Protein AF-A0A1F6FM98-F1 (afdb_monomer)

pLDDT: mean 79.59, std 17.96, range [38.25, 98.31]

Organism: NCBI:txid1798561

Nearest PDB structures (foldseek):
  7wbj-assembly1_R  TM=2.417E-01  e=4.996E+00  Homo sapiens

Radius of gyration: 17.77 Å; Cα contacts (8 Å, |Δi|>4): 158; chains: 1; bounding box: 49×42×42 Å

Structure (mmCIF, N/CA/C/O backbone):
data_AF-A0A1F6FM98-F1
#
_entry.id   AF-A0A1F6FM98-F1
#
loop_
_atom_site.group_PDB
_atom_site.id
_atom_site.type_symbol
_atom_site.label_atom_id
_atom_site.label_alt_id
_atom_site.label_comp_id
_atom_site.label_asym_id
_at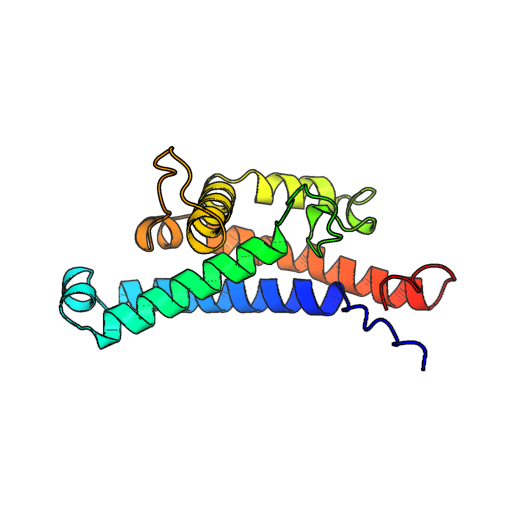om_site.label_entity_id
_atom_site.label_seq_id
_atom_site.pdbx_PDB_ins_code
_atom_site.Cartn_x
_atom_site.Cartn_y
_atom_site.Cartn_z
_atom_site.occupancy
_atom_site.B_iso_or_equiv
_atom_site.auth_seq_id
_atom_site.auth_comp_id
_atom_site.auth_asym_id
_atom_site.auth_atom_id
_atom_site.pdbx_PDB_model_num
ATOM 1 N N . MET A 1 1 ? 20.996 33.188 -14.504 1.00 40.09 1 MET A N 1
ATOM 2 C CA . MET A 1 1 ? 21.268 31.908 -13.812 1.00 40.09 1 MET A CA 1
ATOM 3 C C . MET A 1 1 ? 20.404 30.823 -14.434 1.00 40.09 1 MET A C 1
ATOM 5 O O . MET A 1 1 ? 19.185 30.932 -14.360 1.00 40.09 1 MET A O 1
ATOM 9 N N . LYS A 1 2 ? 20.998 29.815 -15.086 1.00 38.25 2 LYS A N 1
ATOM 10 C CA . LYS A 1 2 ? 20.257 28.600 -15.455 1.00 38.25 2 LYS A CA 1
ATOM 11 C C . LYS A 1 2 ? 19.867 27.908 -14.146 1.00 38.25 2 LYS A C 1
ATOM 13 O O . LYS A 1 2 ? 20.747 27.627 -13.341 1.00 38.25 2 LYS A O 1
ATOM 18 N N . LYS A 1 3 ? 18.570 27.698 -13.900 1.00 42.44 3 LYS A N 1
ATOM 19 C CA . LYS A 1 3 ? 18.129 26.786 -12.836 1.00 42.44 3 LYS A CA 1
ATOM 20 C C . LYS A 1 3 ? 18.681 25.415 -13.206 1.00 42.44 3 LYS A C 1
ATOM 22 O O . LYS A 1 3 ? 18.273 24.859 -14.221 1.00 42.44 3 LYS A O 1
ATOM 27 N N . GLU A 1 4 ? 19.627 24.903 -12.429 1.00 44.84 4 GLU A N 1
ATOM 28 C CA . GLU A 1 4 ? 19.941 23.480 -12.467 1.00 44.84 4 GLU A CA 1
ATOM 29 C C . GLU A 1 4 ? 18.638 22.743 -12.160 1.00 44.84 4 GLU A C 1
ATOM 31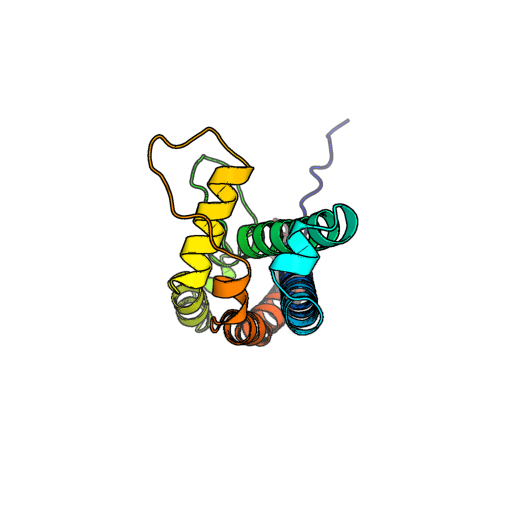 O O . GLU A 1 4 ? 18.061 22.886 -11.077 1.00 44.84 4 GLU A O 1
ATOM 36 N N . ASN A 1 5 ? 18.109 22.032 -13.154 1.00 49.03 5 ASN A N 1
ATOM 37 C CA . ASN A 1 5 ? 16.979 21.150 -12.930 1.00 49.03 5 ASN A CA 1
ATOM 38 C C . ASN A 1 5 ? 17.467 20.060 -11.976 1.00 49.03 5 ASN A C 1
ATOM 40 O O . ASN A 1 5 ? 18.204 19.169 -12.385 1.00 49.03 5 ASN A O 1
ATOM 44 N N . LYS A 1 6 ? 17.083 20.149 -10.697 1.00 57.06 6 LYS A N 1
ATOM 45 C CA . LYS A 1 6 ? 17.280 19.068 -9.728 1.00 57.06 6 LYS A CA 1
ATOM 46 C C . LYS A 1 6 ? 16.433 17.879 -10.169 1.00 57.06 6 LYS A C 1
ATOM 48 O O . LYS A 1 6 ? 15.256 17.785 -9.818 1.00 57.06 6 LYS A O 1
ATOM 53 N N . VAL A 1 7 ? 17.024 17.000 -10.969 1.00 64.56 7 VAL A N 1
ATOM 54 C CA . VAL A 1 7 ? 16.438 15.706 -11.297 1.00 64.56 7 VAL A CA 1
ATOM 55 C C . VAL A 1 7 ? 16.493 14.858 -10.034 1.00 64.56 7 VAL A C 1
ATOM 57 O O . VAL A 1 7 ? 17.503 14.809 -9.336 1.00 64.56 7 VAL A O 1
ATOM 60 N N . ARG A 1 8 ? 15.365 14.251 -9.668 1.00 69.44 8 ARG A N 1
ATOM 61 C CA . ARG A 1 8 ? 15.326 13.372 -8.503 1.00 69.44 8 ARG A CA 1
ATOM 62 C C . ARG A 1 8 ? 15.746 11.971 -8.928 1.00 69.44 8 ARG A C 1
ATOM 64 O O . ARG A 1 8 ? 15.189 11.450 -9.887 1.00 69.44 8 ARG A O 1
ATOM 71 N N . ASN A 1 9 ? 16.654 11.352 -8.178 1.00 77.94 9 ASN A N 1
ATOM 72 C CA . ASN A 1 9 ? 17.142 10.008 -8.469 1.00 77.94 9 ASN A CA 1
ATOM 73 C C . ASN A 1 9 ? 16.026 8.946 -8.272 1.00 77.94 9 ASN A C 1
ATOM 75 O O . ASN A 1 9 ? 15.562 8.752 -7.138 1.00 77.94 9 ASN A O 1
ATOM 79 N N . PRO A 1 10 ? 15.607 8.231 -9.336 1.00 78.19 10 PRO A N 1
ATOM 80 C CA . PRO A 1 10 ? 14.561 7.213 -9.260 1.00 78.19 10 PRO A CA 1
ATOM 81 C C . PRO A 1 10 ? 14.883 6.036 -8.336 1.00 78.19 10 PRO A C 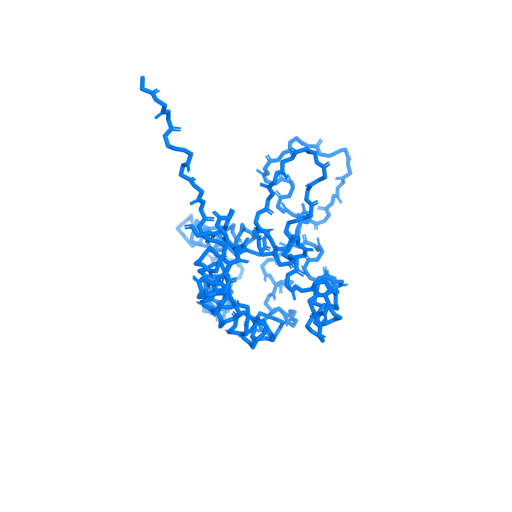1
ATOM 83 O O . PRO A 1 10 ? 13.987 5.571 -7.633 1.00 78.19 10 PRO A O 1
ATOM 86 N N . ALA A 1 11 ? 16.142 5.576 -8.295 1.00 79.56 11 ALA A N 1
ATOM 87 C CA . ALA A 1 11 ? 16.578 4.485 -7.414 1.00 79.56 11 ALA A CA 1
ATOM 88 C C . ALA A 1 11 ? 16.279 4.818 -5.955 1.00 79.56 11 ALA A C 1
ATOM 90 O O . ALA A 1 11 ? 15.689 4.020 -5.225 1.00 79.56 11 ALA A O 1
ATOM 91 N N . ILE A 1 12 ? 16.661 6.029 -5.543 1.00 82.56 12 ILE A N 1
ATOM 92 C CA . ILE A 1 12 ? 16.491 6.495 -4.168 1.00 82.56 12 ILE A CA 1
ATOM 93 C C . ILE A 1 12 ? 15.004 6.611 -3.840 1.00 82.56 12 ILE A C 1
ATOM 95 O O . ILE A 1 12 ? 14.563 6.087 -2.820 1.00 82.56 12 ILE A O 1
ATOM 99 N N . ILE A 1 13 ? 14.218 7.252 -4.708 1.00 85.88 13 ILE A N 1
ATOM 100 C CA . ILE A 1 13 ? 12.790 7.477 -4.452 1.00 85.88 13 ILE A CA 1
ATOM 101 C C . ILE A 1 13 ? 12.024 6.164 -4.363 1.00 85.88 13 ILE A C 1
ATOM 103 O O . ILE A 1 13 ? 11.320 5.948 -3.381 1.00 85.88 13 ILE A O 1
ATOM 107 N N . LEU A 1 14 ? 12.168 5.281 -5.352 1.00 89.00 14 LEU A N 1
ATOM 108 C CA . LEU A 1 14 ? 11.408 4.032 -5.390 1.00 89.00 14 LEU A CA 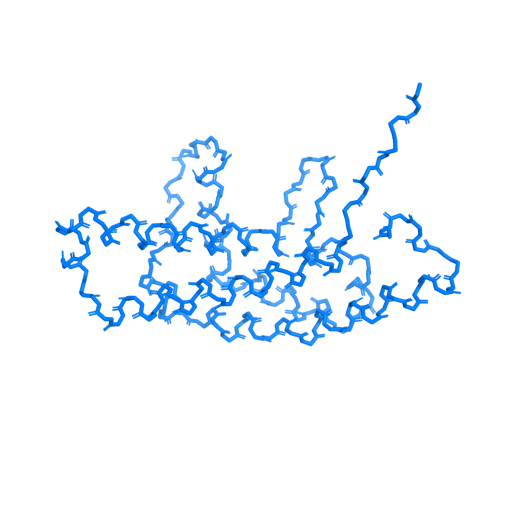1
ATOM 109 C C . LEU A 1 14 ? 11.810 3.098 -4.244 1.00 89.00 14 LEU A C 1
ATOM 111 O O . LEU A 1 14 ? 10.949 2.465 -3.633 1.00 89.00 14 LEU A O 1
ATOM 115 N N . SER A 1 15 ? 13.097 3.070 -3.885 1.00 90.31 15 SER A N 1
ATOM 116 C CA . SER A 1 15 ? 13.570 2.302 -2.729 1.00 90.31 15 SER A CA 1
ATOM 117 C C . SER A 1 15 ? 13.018 2.849 -1.410 1.00 90.31 15 SER A C 1
ATOM 119 O O . SER A 1 15 ? 12.577 2.072 -0.563 1.00 90.31 15 SER A O 1
ATOM 121 N N . LEU A 1 16 ? 13.001 4.176 -1.232 1.00 92.12 16 LEU A N 1
ATOM 122 C CA . LEU A 1 16 ? 12.430 4.810 -0.041 1.00 92.12 16 LEU A CA 1
ATOM 123 C C . LEU A 1 16 ? 10.923 4.575 0.054 1.00 92.12 16 LEU A C 1
ATOM 125 O O . LEU A 1 16 ? 10.446 4.192 1.119 1.00 92.12 16 LEU A O 1
ATOM 129 N N . SER A 1 17 ? 10.189 4.741 -1.048 1.00 94.44 17 SER A N 1
ATOM 130 C CA . SER A 1 17 ? 8.747 4.493 -1.076 1.00 94.44 17 SER A CA 1
ATOM 131 C C . SER A 1 17 ? 8.409 3.038 -0.771 1.00 94.44 17 SER A C 1
ATOM 133 O O . SER A 1 17 ? 7.514 2.780 0.026 1.00 94.44 17 SER A O 1
ATOM 135 N N . SER A 1 18 ? 9.168 2.076 -1.305 1.00 95.75 18 SER A N 1
ATOM 136 C CA . SER A 1 18 ? 8.996 0.660 -0.955 1.00 95.75 18 SER A CA 1
ATOM 137 C C . SER A 1 18 ? 9.262 0.394 0.525 1.00 95.75 18 SER A C 1
ATOM 139 O O . SER A 1 18 ? 8.460 -0.266 1.190 1.00 95.75 18 SER A O 1
ATOM 141 N N . ARG A 1 19 ? 10.352 0.943 1.079 1.00 96.44 19 ARG A N 1
ATOM 142 C CA . ARG A 1 19 ? 10.663 0.804 2.506 1.00 96.44 19 ARG A CA 1
ATOM 143 C C . ARG A 1 19 ? 9.537 1.355 3.379 1.00 96.44 19 ARG A C 1
ATOM 145 O O . ARG A 1 19 ? 9.034 0.636 4.236 1.00 96.44 19 ARG A O 1
ATOM 152 N N . PHE A 1 20 ? 9.122 2.595 3.140 1.00 97.38 20 PHE A N 1
ATOM 153 C CA . PHE A 1 20 ? 8.103 3.245 3.956 1.00 97.38 20 PHE A CA 1
ATOM 154 C C . PHE A 1 20 ? 6.716 2.625 3.776 1.00 97.38 20 PHE A C 1
ATOM 156 O O . PHE A 1 20 ? 6.009 2.464 4.762 1.00 97.38 20 PHE A O 1
ATOM 163 N N . ALA A 1 21 ? 6.347 2.169 2.574 1.00 97.69 21 ALA A N 1
ATOM 164 C CA . ALA A 1 21 ? 5.118 1.398 2.386 1.00 97.69 21 ALA A CA 1
ATOM 165 C C . ALA A 1 21 ? 5.106 0.132 3.263 1.00 97.69 21 ALA A C 1
ATOM 167 O O . ALA A 1 21 ? 4.105 -0.163 3.911 1.00 97.69 21 ALA A O 1
ATOM 168 N N . LYS A 1 22 ? 6.229 -0.595 3.347 1.00 98.31 22 LYS A N 1
ATOM 169 C CA . LYS A 1 22 ? 6.348 -1.772 4.226 1.00 98.31 22 LYS A CA 1
ATOM 170 C C . LYS A 1 22 ? 6.234 -1.408 5.707 1.00 98.31 22 LYS A C 1
ATOM 172 O O . LYS A 1 22 ? 5.539 -2.105 6.443 1.00 98.31 22 LYS A O 1
ATOM 177 N N . GLU A 1 23 ? 6.890 -0.332 6.136 1.00 98.12 23 GLU A N 1
ATOM 178 C CA . GLU A 1 23 ? 6.829 0.148 7.523 1.00 98.12 23 GLU A CA 1
ATOM 179 C C . GLU A 1 23 ? 5.416 0.599 7.907 1.00 98.12 23 GLU A C 1
ATOM 181 O O . GLU A 1 23 ? 4.885 0.134 8.911 1.00 98.12 23 GLU A O 1
ATOM 186 N N . TYR A 1 24 ? 4.765 1.428 7.089 1.00 98.31 24 TYR A N 1
ATOM 187 C CA . TYR A 1 24 ? 3.409 1.899 7.372 1.00 98.31 24 TYR A CA 1
ATOM 188 C C . TYR A 1 24 ? 2.378 0.777 7.320 1.00 98.31 24 TYR A C 1
ATOM 190 O O . TYR A 1 24 ? 1.494 0.750 8.166 1.00 98.31 24 TYR A O 1
ATOM 198 N N . HIS A 1 25 ? 2.510 -0.183 6.399 1.00 98.31 25 HIS A N 1
ATOM 199 C CA . HIS A 1 25 ? 1.676 -1.385 6.408 1.00 98.31 25 HIS A CA 1
ATOM 200 C C . HIS A 1 25 ? 1.839 -2.166 7.716 1.00 98.31 25 HIS A C 1
ATOM 202 O O . HIS A 1 25 ? 0.849 -2.548 8.336 1.00 98.31 25 HIS A O 1
ATOM 208 N N . LYS A 1 26 ? 3.084 -2.370 8.167 1.00 98.06 26 LYS A N 1
ATOM 209 C CA . LYS A 1 26 ? 3.364 -3.043 9.437 1.00 98.06 26 LYS A CA 1
ATOM 210 C C . LYS A 1 26 ? 2.729 -2.293 10.610 1.00 98.06 26 LYS A C 1
ATOM 212 O O . LYS A 1 26 ? 1.962 -2.902 11.347 1.00 98.06 26 LYS A O 1
ATOM 217 N N . TYR A 1 27 ? 3.003 -0.996 10.754 1.00 97.62 27 TYR A N 1
ATOM 218 C CA . TYR A 1 27 ? 2.465 -0.200 11.858 1.00 97.62 27 TYR A CA 1
ATOM 219 C C . TYR A 1 27 ? 0.943 -0.157 11.847 1.00 97.62 27 TYR A C 1
ATOM 221 O O . TYR A 1 27 ? 0.331 -0.328 12.894 1.00 97.62 27 TYR A O 1
ATOM 229 N N . LEU A 1 28 ? 0.326 -0.003 10.676 1.00 96.62 28 LEU A N 1
ATOM 230 C CA . LEU A 1 28 ? -1.126 0.022 10.544 1.00 96.62 28 LEU A CA 1
ATOM 231 C C . LEU A 1 28 ? -1.760 -1.298 11.010 1.00 96.62 28 LEU A C 1
ATOM 233 O O . LEU A 1 28 ? -2.712 -1.284 11.788 1.00 96.62 28 LEU A O 1
ATOM 237 N N . CYS A 1 29 ? -1.204 -2.436 10.587 1.00 96.75 29 CYS A N 1
ATOM 238 C CA . CYS A 1 29 ? -1.758 -3.744 10.930 1.00 96.75 29 CYS A CA 1
ATOM 239 C C . CYS A 1 29 ? -1.392 -4.221 12.337 1.00 96.75 29 CYS A C 1
ATOM 241 O O . CYS A 1 29 ? -2.135 -5.000 12.924 1.00 96.75 29 CYS A O 1
ATOM 243 N N . GLU A 1 30 ? -0.276 -3.770 12.906 1.00 96.50 30 GLU A N 1
ATOM 244 C CA . GLU A 1 30 ? 0.012 -3.960 14.332 1.00 96.50 30 GLU A CA 1
ATOM 245 C C . GLU A 1 30 ? -0.923 -3.106 15.192 1.00 96.50 30 GLU A C 1
ATOM 247 O O . GLU A 1 30 ? -1.481 -3.609 16.162 1.00 96.50 30 GLU A O 1
ATOM 252 N N . PHE A 1 31 ? -1.180 -1.859 14.793 1.00 95.75 31 PHE A N 1
ATOM 253 C CA . PHE A 1 31 ? -2.104 -0.967 15.488 1.00 95.75 31 PHE A CA 1
ATOM 254 C C . PHE A 1 31 ? -3.526 -1.545 15.546 1.00 95.75 31 PHE A C 1
ATOM 256 O O . PHE A 1 31 ? -4.138 -1.554 16.609 1.00 95.75 31 PHE A O 1
ATOM 263 N N . GLN A 1 32 ? -4.014 -2.123 14.441 1.00 91.50 32 GLN A N 1
ATOM 264 C CA . GLN A 1 32 ? -5.325 -2.786 14.386 1.00 91.50 32 GLN A CA 1
ATOM 265 C C . GLN A 1 32 ? -5.402 -4.092 15.203 1.00 91.50 32 GLN A C 1
ATOM 267 O O . GLN A 1 32 ? -6.490 -4.548 15.538 1.00 91.50 32 GLN A O 1
ATOM 272 N N . LYS A 1 33 ? -4.266 -4.716 15.532 1.00 93.94 33 LYS A N 1
ATOM 273 C CA . LYS A 1 33 ? -4.235 -5.892 16.421 1.00 93.94 33 LYS A CA 1
ATOM 274 C C . LYS A 1 33 ? -4.271 -5.513 17.897 1.00 93.94 33 LYS A C 1
ATOM 276 O O . LYS A 1 33 ? -4.684 -6.331 18.711 1.00 93.94 33 LYS A O 1
ATOM 281 N N . ILE A 1 34 ? -3.775 -4.323 18.234 1.00 96.12 34 ILE A N 1
ATOM 282 C CA . ILE A 1 34 ? -3.683 -3.833 19.613 1.00 96.12 34 ILE A CA 1
ATOM 283 C C . ILE A 1 34 ? -4.984 -3.145 20.030 1.00 96.12 34 ILE A C 1
ATOM 285 O O . ILE A 1 34 ? -5.391 -3.285 21.178 1.00 96.12 34 ILE A O 1
ATOM 289 N N . HIS A 1 35 ? -5.626 -2.429 19.106 1.00 94.50 35 HIS A N 1
ATOM 290 C CA . HIS A 1 35 ? -6.848 -1.675 19.364 1.00 94.50 35 HIS A CA 1
ATOM 291 C C . HIS A 1 35 ? -8.008 -2.198 18.522 1.00 94.50 35 HIS A C 1
ATOM 293 O O . HIS A 1 35 ? -7.878 -2.418 17.315 1.00 94.50 35 HIS A O 1
ATOM 299 N N . THR A 1 36 ? -9.163 -2.351 19.158 1.00 92.06 36 THR A N 1
ATOM 300 C CA . THR A 1 36 ? -10.433 -2.632 18.489 1.00 92.06 36 THR A CA 1
ATOM 301 C C . THR A 1 36 ? -10.902 -1.426 17.670 1.00 92.06 36 THR A C 1
ATOM 303 O O . THR A 1 36 ? -10.453 -0.296 17.864 1.00 92.06 36 THR A O 1
ATOM 306 N N . ILE A 1 37 ? -11.827 -1.655 16.734 1.00 87.81 37 ILE A N 1
ATOM 307 C CA . ILE A 1 37 ? -12.394 -0.574 15.913 1.00 87.81 37 ILE A CA 1
ATOM 308 C C . ILE A 1 37 ? -13.096 0.467 16.796 1.00 87.81 37 ILE A C 1
ATOM 310 O O . ILE A 1 37 ? -12.911 1.662 16.568 1.00 87.81 37 ILE A O 1
ATOM 314 N N . ASP A 1 38 ? -13.826 0.022 17.819 1.00 92.06 38 ASP A N 1
ATOM 315 C CA . ASP A 1 38 ? -14.579 0.900 18.718 1.00 92.06 38 ASP A CA 1
ATOM 316 C C . ASP A 1 38 ? -13.634 1.792 19.539 1.00 92.06 38 ASP A C 1
ATOM 318 O O . ASP A 1 38 ? -13.788 3.012 19.542 1.00 92.06 38 ASP A O 1
ATOM 322 N N . GLU A 1 39 ? -12.564 1.226 20.115 1.00 93.06 39 GLU A N 1
ATOM 323 C CA . GLU A 1 39 ? -11.541 2.002 20.841 1.00 93.06 39 GLU A CA 1
ATOM 324 C C . GLU A 1 39 ? -10.901 3.085 19.962 1.00 93.06 39 GLU A C 1
ATOM 326 O O . GLU A 1 39 ? -10.651 4.207 20.411 1.00 93.06 39 GLU A O 1
ATOM 331 N N . ILE A 1 40 ? -10.637 2.762 18.692 1.00 91.50 40 ILE A N 1
ATOM 332 C CA . ILE A 1 40 ? -10.057 3.715 17.744 1.00 91.50 40 ILE A CA 1
ATOM 333 C C . ILE A 1 40 ? -11.045 4.846 17.449 1.00 91.50 40 ILE A C 1
ATOM 335 O O . ILE A 1 40 ? -10.624 6.002 17.411 1.00 91.50 40 ILE A O 1
ATOM 339 N N . GLN A 1 41 ? -12.329 4.537 17.246 1.00 88.50 41 GLN A N 1
ATOM 340 C CA . GLN A 1 41 ? -13.363 5.523 16.909 1.00 88.50 41 GLN A CA 1
ATOM 341 C C . GLN A 1 41 ? -13.710 6.447 18.081 1.00 88.50 41 GLN A C 1
ATOM 343 O O . GLN A 1 41 ? -13.959 7.635 17.872 1.00 88.50 41 GLN A O 1
ATOM 348 N N . GLU A 1 42 ? -13.688 5.931 19.308 1.00 95.12 42 GLU A N 1
ATOM 349 C CA . GLU A 1 42 ? -13.980 6.706 20.516 1.00 95.12 42 GLU A CA 1
ATOM 350 C C . GLU A 1 42 ? -12.806 7.605 20.942 1.00 95.12 42 GLU A C 1
ATOM 352 O O . GLU A 1 42 ? -13.002 8.614 21.625 1.00 95.12 42 GLU A O 1
ATOM 357 N N . SER A 1 43 ? -11.580 7.303 20.494 1.00 96.38 43 SER A N 1
ATOM 358 C CA . SER A 1 43 ? -10.389 8.106 20.777 1.00 96.38 43 SER A CA 1
ATOM 359 C C . SER A 1 43 ? -9.937 8.939 19.579 1.00 96.38 43 SER A C 1
ATOM 361 O O . SER A 1 43 ? -9.417 8.440 18.577 1.00 96.38 43 SER A O 1
ATOM 363 N N . LYS A 1 44 ? -10.010 10.267 19.732 1.00 95.50 44 LYS A N 1
ATOM 364 C CA . LYS A 1 44 ? -9.472 11.221 18.750 1.00 95.50 44 LYS A CA 1
ATOM 365 C C . LYS A 1 44 ? -7.997 10.957 18.434 1.00 95.50 44 LYS A C 1
ATOM 367 O O . LYS A 1 44 ? -7.591 11.083 17.281 1.00 95.50 44 LYS A O 1
ATOM 372 N N . GLU A 1 45 ? -7.197 10.616 19.441 1.00 96.50 45 GLU A N 1
ATOM 373 C CA . GLU A 1 45 ? -5.768 10.349 19.269 1.00 96.50 45 GLU A CA 1
ATOM 374 C C . GLU A 1 45 ? -5.535 9.089 18.430 1.00 96.50 45 GLU A C 1
ATOM 376 O O . GLU A 1 45 ? -4.822 9.143 17.425 1.00 96.50 45 GLU A O 1
ATOM 381 N N . LEU A 1 46 ? -6.199 7.982 18.779 1.00 96.25 46 LEU A N 1
ATOM 382 C CA . LEU A 1 46 ? -6.055 6.718 18.056 1.00 96.25 46 LEU A CA 1
ATOM 383 C C . LEU A 1 46 ? -6.557 6.835 16.614 1.00 96.25 46 LEU A C 1
ATOM 385 O O . LEU A 1 46 ? -5.887 6.374 15.688 1.00 96.25 46 LEU A O 1
ATOM 389 N N . THR A 1 47 ? -7.679 7.531 16.402 1.00 93.31 47 THR A N 1
ATOM 390 C CA . THR A 1 47 ? -8.183 7.852 15.061 1.00 93.31 47 THR A CA 1
ATOM 391 C C . THR A 1 47 ? -7.145 8.620 14.237 1.00 93.31 47 THR A C 1
ATOM 393 O O . THR A 1 47 ? -6.907 8.289 13.073 1.00 93.31 47 THR A O 1
ATOM 396 N N . VAL A 1 48 ? -6.505 9.648 14.809 1.00 94.62 48 VAL A N 1
ATOM 397 C CA . VAL A 1 48 ? -5.491 10.444 14.095 1.00 94.62 48 VAL A CA 1
ATOM 398 C C . VAL A 1 48 ? -4.290 9.583 13.709 1.00 94.62 48 VAL A C 1
ATOM 400 O O . VAL A 1 48 ? -3.840 9.657 12.564 1.00 94.62 48 VAL A O 1
ATOM 403 N N . ILE A 1 49 ? -3.807 8.738 14.621 1.00 95.81 49 ILE A N 1
ATOM 404 C CA . ILE A 1 49 ? -2.674 7.838 14.373 1.00 95.81 49 ILE A CA 1
ATOM 405 C C . ILE A 1 49 ? -3.005 6.844 13.251 1.00 95.81 49 ILE A C 1
ATOM 407 O O . ILE A 1 49 ? -2.249 6.740 12.281 1.00 95.81 49 ILE A O 1
ATOM 411 N N . GLN A 1 50 ? -4.158 6.168 13.326 1.00 94.19 50 GLN A N 1
ATOM 412 C CA . GLN A 1 50 ? -4.581 5.211 12.301 1.00 94.19 50 GLN A CA 1
ATOM 413 C C . GLN A 1 50 ? -4.691 5.884 10.928 1.00 94.19 50 GLN A C 1
ATOM 415 O O . GLN A 1 50 ? -4.152 5.381 9.938 1.00 94.19 50 GLN A O 1
ATOM 420 N N . ARG A 1 51 ? -5.340 7.054 10.863 1.00 91.25 51 ARG A N 1
ATOM 421 C CA . ARG A 1 51 ? -5.489 7.811 9.612 1.00 91.25 51 ARG A CA 1
ATOM 422 C C . ARG A 1 51 ? -4.149 8.270 9.054 1.00 91.25 51 ARG A C 1
ATOM 424 O O . ARG A 1 51 ? -3.985 8.256 7.834 1.00 91.25 51 ARG A O 1
ATOM 431 N N . ALA A 1 52 ? -3.201 8.658 9.905 1.00 93.56 52 ALA A N 1
ATOM 432 C CA . ALA A 1 52 ? -1.865 9.060 9.480 1.00 93.56 52 ALA A CA 1
ATOM 433 C C . ALA A 1 52 ? -1.116 7.895 8.818 1.00 93.56 52 ALA A C 1
ATOM 435 O O . ALA A 1 52 ? -0.635 8.048 7.694 1.00 93.56 52 ALA A O 1
ATOM 436 N N . PHE A 1 53 ? -1.078 6.718 9.457 1.00 96.00 53 PHE A N 1
ATOM 437 C CA . PHE A 1 53 ? -0.439 5.532 8.875 1.00 96.00 53 PHE A CA 1
ATOM 438 C C . PHE A 1 53 ? -1.114 5.084 7.582 1.00 96.00 53 PHE A C 1
ATOM 440 O O . PHE A 1 53 ? -0.435 4.828 6.587 1.00 96.00 53 PHE A O 1
ATOM 447 N N . TRP A 1 54 ? -2.444 5.040 7.573 1.00 94.88 54 TRP A N 1
ATOM 448 C CA . TRP A 1 54 ? -3.219 4.646 6.404 1.00 94.88 54 TRP A CA 1
ATOM 449 C C . TRP A 1 54 ? -2.989 5.585 5.213 1.00 94.88 54 TRP A C 1
ATOM 451 O O . TRP A 1 54 ? -2.670 5.134 4.113 1.00 94.88 54 TRP A O 1
ATOM 461 N N . THR A 1 55 ? -3.041 6.899 5.441 1.00 93.00 55 THR A N 1
ATOM 462 C CA . THR A 1 55 ? -2.795 7.902 4.392 1.00 93.00 55 THR A CA 1
ATOM 463 C C . THR A 1 55 ? -1.358 7.823 3.873 1.00 93.00 55 THR A C 1
ATOM 465 O O . THR A 1 55 ? -1.131 7.854 2.663 1.00 93.00 55 THR A O 1
ATOM 468 N N . ALA A 1 56 ? -0.375 7.689 4.769 1.00 95.06 56 ALA A N 1
ATOM 469 C CA . ALA A 1 56 ? 1.032 7.586 4.390 1.00 95.06 56 ALA A CA 1
ATOM 470 C C . ALA A 1 56 ? 1.304 6.331 3.543 1.00 95.06 56 ALA A C 1
ATOM 472 O O . ALA A 1 56 ? 1.968 6.418 2.509 1.00 95.06 56 ALA A O 1
ATOM 473 N N . LEU A 1 57 ? 0.719 5.189 3.918 1.00 96.38 57 LEU A N 1
ATOM 474 C CA . LEU A 1 57 ? 0.780 3.950 3.143 1.00 96.38 57 LEU A CA 1
ATOM 475 C C . LEU A 1 57 ? 0.226 4.134 1.722 1.00 96.38 57 LEU A C 1
ATOM 477 O O . LEU A 1 57 ? 0.892 3.776 0.748 1.00 96.38 57 LEU A O 1
ATOM 481 N N . ILE A 1 58 ? -0.966 4.727 1.604 1.00 93.19 58 ILE A N 1
ATOM 482 C CA . ILE A 1 58 ? -1.624 4.989 0.317 1.00 93.19 58 ILE A CA 1
ATOM 483 C C . ILE A 1 58 ? -0.745 5.862 -0.586 1.00 93.19 58 ILE A C 1
ATOM 485 O O . ILE A 1 58 ? -0.604 5.588 -1.780 1.00 93.19 58 ILE A O 1
ATOM 489 N N . ILE A 1 59 ? -0.121 6.900 -0.025 1.00 91.19 59 ILE A N 1
ATOM 490 C CA . ILE A 1 59 ? 0.763 7.801 -0.770 1.00 91.19 59 ILE A CA 1
ATOM 491 C C . ILE A 1 59 ? 2.004 7.062 -1.283 1.00 91.19 59 ILE A C 1
ATOM 493 O O . ILE A 1 59 ? 2.355 7.216 -2.454 1.00 91.19 59 ILE A O 1
ATOM 497 N N . GLU A 1 60 ? 2.672 6.267 -0.444 1.00 94.19 60 GLU A N 1
ATOM 498 C CA . GLU A 1 60 ? 3.894 5.564 -0.850 1.00 94.19 60 GLU A CA 1
ATOM 499 C C . GLU A 1 60 ? 3.625 4.474 -1.896 1.00 94.19 60 GLU A C 1
ATOM 501 O O . GLU A 1 60 ? 4.359 4.379 -2.881 1.00 94.19 60 GLU A O 1
ATOM 506 N N . ILE A 1 61 ? 2.529 3.719 -1.765 1.00 92.81 61 ILE A N 1
ATOM 507 C CA . ILE A 1 61 ? 2.100 2.757 -2.795 1.00 92.81 61 ILE A CA 1
ATOM 508 C C . ILE A 1 61 ? 1.730 3.482 -4.085 1.00 92.81 61 ILE A C 1
ATOM 510 O O . ILE A 1 61 ? 2.129 3.064 -5.173 1.00 92.81 61 ILE A O 1
ATOM 514 N N . GLY A 1 62 ? 1.028 4.608 -3.963 1.00 88.25 62 GLY A N 1
ATOM 515 C CA . GLY A 1 62 ? 0.712 5.473 -5.085 1.00 88.25 62 GLY A CA 1
ATOM 516 C C . GLY A 1 62 ? 1.954 5.857 -5.881 1.00 88.25 62 GLY A C 1
ATOM 517 O O . GLY A 1 62 ? 1.944 5.703 -7.092 1.00 88.25 62 GLY A O 1
ATOM 518 N N . LYS A 1 63 ? 3.039 6.286 -5.224 1.00 87.50 63 LYS A N 1
ATOM 519 C CA . LYS A 1 63 ? 4.309 6.629 -5.893 1.00 87.50 63 LYS A CA 1
ATOM 520 C C . LYS A 1 63 ? 4.939 5.436 -6.615 1.00 87.50 63 LYS A C 1
ATOM 522 O O . LYS A 1 63 ? 5.437 5.597 -7.725 1.00 87.50 63 LYS A O 1
ATOM 527 N N . LEU A 1 64 ? 4.915 4.246 -6.011 1.00 90.19 64 LEU A N 1
ATOM 528 C CA . LEU A 1 64 ? 5.510 3.042 -6.606 1.00 90.19 64 LEU A CA 1
ATOM 529 C C . LEU A 1 64 ? 4.847 2.659 -7.930 1.00 90.19 64 LEU A C 1
ATOM 531 O O . LEU A 1 64 ? 5.534 2.228 -8.857 1.00 90.19 64 LEU A O 1
ATOM 535 N N . PHE A 1 65 ? 3.532 2.839 -8.021 1.00 85.81 65 PHE A N 1
ATOM 536 C CA . PHE A 1 65 ? 2.723 2.321 -9.119 1.00 85.81 65 PHE A CA 1
ATOM 537 C C . PHE A 1 65 ? 2.026 3.395 -9.956 1.00 85.81 65 PHE A C 1
ATOM 539 O O . PHE A 1 65 ? 1.240 3.055 -10.835 1.00 85.81 65 PHE A O 1
ATOM 546 N N . ASP A 1 66 ? 2.310 4.679 -9.723 1.00 73.50 66 ASP A N 1
ATOM 547 C CA . ASP A 1 66 ? 1.617 5.767 -10.409 1.00 73.50 66 ASP A CA 1
ATOM 548 C C . ASP A 1 66 ? 1.777 5.669 -11.930 1.00 73.50 66 ASP A C 1
ATOM 550 O O . ASP A 1 66 ? 2.892 5.740 -12.463 1.00 73.50 66 ASP A O 1
ATOM 554 N N . THR A 1 67 ? 0.662 5.542 -12.643 1.00 64.31 67 THR A N 1
ATOM 555 C CA . THR A 1 67 ? 0.645 5.587 -14.104 1.00 64.31 67 THR A CA 1
ATOM 556 C C . THR A 1 67 ? 0.132 6.909 -14.656 1.00 64.31 67 THR A C 1
ATOM 558 O O . THR A 1 67 ? 0.109 7.021 -15.875 1.00 64.31 67 THR A O 1
ATOM 561 N N . TYR A 1 68 ? -0.223 7.906 -13.823 1.00 54.91 68 TYR A N 1
ATOM 562 C CA . TYR A 1 68 ? -0.977 9.098 -14.247 1.00 54.91 68 TYR A CA 1
ATOM 563 C C . TYR A 1 68 ? -0.519 9.659 -15.604 1.00 54.91 68 TYR A C 1
ATOM 565 O O . TYR A 1 68 ? 0.671 9.919 -15.819 1.00 54.91 68 TYR A O 1
ATOM 573 N N . ASP A 1 69 ? -1.486 9.803 -16.510 1.00 51.66 69 ASP A N 1
ATOM 574 C CA . ASP A 1 69 ? -1.299 9.888 -17.968 1.00 51.66 69 ASP A CA 1
ATOM 575 C C . ASP A 1 69 ? -1.297 11.327 -18.519 1.00 51.66 69 ASP A C 1
ATOM 577 O O . ASP A 1 69 ? -1.248 11.566 -19.720 1.00 51.66 69 ASP A O 1
ATOM 581 N N . GLY A 1 70 ? -1.333 12.334 -17.646 1.00 45.72 70 GLY A N 1
ATOM 582 C CA . GLY A 1 70 ? -1.348 13.737 -18.060 1.00 45.72 70 GLY A CA 1
ATOM 583 C C . GLY A 1 70 ? 0.049 14.344 -18.136 1.00 45.72 70 GLY A C 1
ATOM 584 O O . GLY A 1 70 ? 0.448 14.981 -17.169 1.00 45.72 70 GLY A O 1
ATOM 585 N N . ASN A 1 71 ? 0.785 14.165 -19.242 1.00 49.09 71 ASN A N 1
ATOM 586 C CA . ASN A 1 71 ? 2.004 14.910 -19.647 1.00 49.09 71 ASN A CA 1
ATOM 587 C C . ASN A 1 71 ? 3.132 15.122 -18.601 1.00 49.09 71 ASN A C 1
ATOM 589 O O . ASN A 1 71 ? 4.079 15.866 -18.857 1.00 49.09 71 ASN A O 1
ATOM 593 N N . LYS A 1 72 ? 3.069 14.494 -17.423 1.00 58.06 72 LYS A N 1
ATOM 594 C CA . LYS A 1 72 ? 4.059 14.613 -16.349 1.00 58.06 72 LYS A CA 1
ATOM 595 C C . LYS A 1 72 ? 4.943 13.372 -16.348 1.00 58.06 72 LYS A C 1
ATOM 597 O O . LYS A 1 72 ? 4.450 12.253 -16.204 1.00 58.06 72 LYS A O 1
ATOM 602 N N . GLU A 1 73 ? 6.254 13.573 -16.457 1.00 62.12 73 GLU A N 1
ATOM 603 C CA . GLU A 1 73 ? 7.231 12.529 -16.144 1.00 62.12 73 GLU A CA 1
ATOM 604 C C . GLU A 1 73 ? 7.100 12.189 -14.648 1.00 62.12 73 GLU A C 1
ATOM 606 O O . GLU A 1 73 ? 7.450 12.989 -13.779 1.00 62.12 73 GLU A O 1
ATOM 611 N N . VAL A 1 74 ? 6.532 11.019 -14.339 1.00 70.12 74 VAL A N 1
ATOM 612 C CA . VAL A 1 74 ? 6.417 10.498 -12.968 1.00 70.12 74 VAL A CA 1
ATOM 613 C C . VAL A 1 74 ? 7.406 9.359 -12.766 1.00 70.12 74 VAL A C 1
ATOM 615 O O . VAL A 1 74 ? 7.623 8.533 -13.651 1.00 70.12 74 VAL A O 1
ATOM 618 N N . ILE A 1 75 ? 8.008 9.324 -11.580 1.00 73.94 75 ILE A N 1
ATOM 619 C CA . ILE A 1 75 ? 8.924 8.266 -11.161 1.00 73.94 75 ILE A CA 1
ATOM 620 C C . ILE A 1 75 ? 8.077 7.144 -10.558 1.00 73.94 75 ILE A C 1
ATOM 622 O O . ILE A 1 75 ? 7.645 7.262 -9.415 1.00 73.94 75 ILE A O 1
ATOM 626 N N . SER A 1 76 ? 7.840 6.079 -11.323 1.00 80.38 76 SER A N 1
ATOM 627 C CA . SER A 1 76 ? 7.145 4.867 -10.870 1.00 80.38 76 SER A CA 1
ATOM 628 C C . SER A 1 76 ? 7.771 3.620 -11.486 1.00 80.38 76 SER A C 1
ATOM 630 O O . SER A 1 76 ? 8.404 3.694 -12.540 1.00 80.38 76 SER A O 1
ATOM 632 N N . LEU A 1 77 ? 7.574 2.461 -10.854 1.00 80.56 77 LEU A N 1
ATOM 633 C CA . LEU A 1 77 ? 8.103 1.180 -11.333 1.00 80.56 77 LEU A CA 1
ATOM 634 C C . LEU A 1 77 ? 7.640 0.856 -12.759 1.00 80.56 77 LEU A C 1
ATOM 636 O O . LEU A 1 77 ? 8.396 0.286 -13.536 1.00 80.56 77 LEU A O 1
ATOM 640 N N . LYS A 1 78 ? 6.425 1.263 -13.136 1.00 74.00 78 LYS A N 1
ATOM 641 C CA . LYS A 1 78 ? 5.872 0.998 -14.470 1.00 74.00 78 LYS A CA 1
ATOM 642 C C . LYS A 1 78 ? 6.462 1.859 -15.584 1.00 74.00 78 LYS A C 1
ATOM 644 O O . LYS A 1 78 ? 6.363 1.470 -16.742 1.00 74.00 78 LYS A O 1
ATOM 649 N N . LYS A 1 79 ? 7.041 3.018 -15.252 1.00 73.94 79 LYS A N 1
ATOM 650 C CA . LYS A 1 79 ? 7.596 3.968 -16.230 1.00 73.94 79 LYS A CA 1
ATOM 651 C C . LYS A 1 79 ? 9.126 3.916 -16.329 1.00 73.94 79 LYS A C 1
ATOM 653 O O . LYS A 1 79 ? 9.701 4.712 -17.064 1.00 73.94 79 LYS A O 1
ATOM 658 N N . MET A 1 80 ? 9.800 3.018 -15.599 1.00 71.38 80 MET A N 1
ATOM 659 C CA . MET A 1 80 ? 11.259 2.887 -15.697 1.00 71.38 80 MET A CA 1
ATOM 660 C C . MET A 1 80 ? 11.652 2.042 -16.922 1.00 71.38 80 MET A C 1
ATOM 662 O O . MET A 1 80 ? 11.273 0.869 -16.985 1.00 71.38 80 MET A O 1
ATOM 666 N N . PRO A 1 81 ? 12.476 2.576 -17.846 1.00 63.00 81 PRO A N 1
ATOM 667 C CA . PRO A 1 81 ? 12.879 1.871 -19.070 1.00 63.00 81 PRO A CA 1
ATOM 668 C C . PRO A 1 81 ? 13.585 0.530 -18.822 1.00 63.00 81 PRO A C 1
ATOM 670 O O . PRO A 1 81 ? 13.442 -0.419 -19.587 1.00 63.00 81 PRO A O 1
ATOM 673 N N . SER A 1 82 ? 14.323 0.414 -17.717 1.00 59.34 82 SER A N 1
ATOM 674 C CA . SER A 1 82 ? 15.027 -0.811 -17.314 1.00 59.34 82 SER A CA 1
ATOM 675 C C . SER A 1 82 ? 14.099 -1.987 -17.016 1.00 59.34 82 SER A C 1
ATOM 677 O O . SER A 1 82 ? 14.522 -3.137 -17.112 1.00 59.34 82 SER A O 1
ATOM 679 N N . PHE A 1 83 ? 12.830 -1.726 -16.701 1.00 61.50 83 PHE A N 1
ATOM 680 C CA . PHE A 1 83 ? 11.831 -2.774 -16.560 1.00 61.50 83 PHE A CA 1
ATOM 681 C C . PHE A 1 83 ? 11.137 -3.110 -17.879 1.00 61.50 83 PHE A C 1
ATOM 683 O O . PHE A 1 83 ? 10.416 -4.091 -17.909 1.00 61.50 83 PHE A O 1
ATOM 690 N N . GLU A 1 84 ? 11.345 -2.390 -18.987 1.00 58.53 84 GLU A N 1
ATOM 691 C CA . GLU A 1 84 ? 10.665 -2.708 -20.253 1.00 58.53 84 GLU A CA 1
ATOM 692 C C . GLU A 1 84 ? 11.209 -3.967 -20.937 1.00 58.53 84 GLU A C 1
ATOM 694 O O . GLU A 1 84 ? 10.427 -4.723 -21.511 1.00 58.53 84 GLU A O 1
ATOM 699 N N . ASN A 1 85 ? 12.511 -4.230 -20.792 1.00 56.06 85 ASN A N 1
ATOM 700 C CA . ASN A 1 85 ? 13.213 -5.361 -21.412 1.00 56.06 85 ASN A CA 1
ATOM 701 C C . ASN A 1 85 ? 13.672 -6.429 -20.400 1.00 56.06 85 ASN A C 1
ATOM 703 O O . ASN A 1 85 ? 14.461 -7.308 -20.741 1.00 56.06 85 ASN A O 1
ATOM 707 N N . CYS A 1 86 ? 13.213 -6.356 -19.147 1.00 61.59 86 CYS A N 1
ATOM 708 C CA . CYS A 1 86 ? 13.663 -7.236 -18.069 1.00 61.59 86 CYS A CA 1
ATOM 709 C C . CYS A 1 86 ? 12.564 -8.213 -17.618 1.00 61.59 86 CYS A C 1
ATOM 711 O O . CYS A 1 86 ? 11.375 -7.887 -17.624 1.00 61.59 86 CYS A O 1
ATOM 713 N N . THR A 1 87 ? 12.962 -9.393 -17.133 1.00 67.50 87 THR A N 1
ATOM 714 C CA . THR A 1 87 ? 12.097 -10.418 -16.513 1.00 67.50 87 THR A CA 1
ATOM 715 C C . THR A 1 87 ? 11.169 -9.841 -15.431 1.00 67.50 87 THR A C 1
ATOM 717 O O . THR A 1 87 ? 10.059 -10.334 -15.223 1.00 67.50 87 THR A O 1
ATOM 720 N N . TRP A 1 88 ? 11.577 -8.746 -14.782 1.00 76.75 88 TRP A N 1
ATOM 721 C CA . TRP A 1 88 ? 10.809 -8.077 -13.733 1.00 76.75 88 TRP A CA 1
ATOM 722 C C . TRP A 1 88 ? 9.575 -7.321 -14.214 1.00 76.75 88 TRP A C 1
ATOM 724 O O . TRP A 1 88 ? 8.690 -7.104 -13.389 1.00 76.75 88 TRP A O 1
ATOM 734 N N . LYS A 1 89 ? 9.451 -6.994 -15.513 1.00 77.69 89 LYS A N 1
ATOM 735 C CA . LYS A 1 89 ? 8.248 -6.334 -16.054 1.00 77.69 89 LYS A CA 1
ATOM 736 C C . LYS A 1 89 ? 6.989 -7.098 -15.686 1.00 77.69 89 LYS A C 1
ATOM 738 O O . LYS A 1 89 ? 6.085 -6.564 -15.059 1.00 77.69 89 LYS A O 1
ATOM 743 N N . LYS A 1 90 ? 6.990 -8.396 -16.005 1.00 82.38 90 LYS A N 1
ATOM 744 C CA . LYS A 1 90 ? 5.861 -9.299 -15.764 1.00 82.38 90 LYS A CA 1
ATOM 745 C C . LYS A 1 90 ? 5.522 -9.376 -14.279 1.00 82.38 90 LYS A C 1
ATOM 747 O O . LYS A 1 90 ? 4.349 -9.404 -13.926 1.00 82.38 90 LYS A O 1
ATOM 752 N N . LYS A 1 91 ? 6.537 -9.380 -13.409 1.00 86.88 91 LYS A N 1
ATOM 753 C CA . LYS A 1 91 ? 6.336 -9.404 -11.956 1.00 86.88 91 LYS A CA 1
ATOM 754 C C . LYS A 1 91 ? 5.729 -8.093 -11.450 1.00 86.88 91 LYS A C 1
ATOM 756 O O . LYS A 1 91 ? 4.773 -8.136 -10.686 1.00 86.88 91 LYS A O 1
ATOM 761 N N . ILE A 1 92 ? 6.247 -6.946 -11.889 1.00 87.12 92 ILE A N 1
ATOM 762 C CA . ILE A 1 92 ? 5.738 -5.621 -11.506 1.00 87.12 92 ILE A CA 1
ATOM 763 C C . ILE A 1 92 ? 4.312 -5.420 -12.022 1.00 87.12 92 ILE A C 1
ATOM 765 O O . ILE A 1 92 ? 3.454 -4.984 -11.260 1.00 87.12 92 ILE A O 1
ATOM 769 N N . ASP A 1 93 ? 4.039 -5.787 -13.275 1.00 86.44 93 ASP A N 1
ATOM 770 C CA . ASP A 1 93 ? 2.700 -5.717 -13.860 1.00 86.44 93 ASP A CA 1
ATOM 771 C C . ASP A 1 93 ? 1.723 -6.650 -13.138 1.00 86.44 93 ASP A C 1
ATOM 773 O O . ASP A 1 93 ? 0.600 -6.246 -12.845 1.00 86.44 93 ASP A O 1
ATOM 777 N N . SER A 1 94 ? 2.164 -7.861 -12.775 1.00 90.00 94 SER A N 1
ATOM 778 C CA . SER A 1 94 ? 1.363 -8.788 -11.973 1.00 90.00 94 SER A CA 1
ATOM 779 C C . SER A 1 94 ? 1.035 -8.216 -10.596 1.00 90.00 94 SER A C 1
ATOM 781 O O . SER A 1 94 ? -0.107 -8.335 -10.177 1.00 90.00 94 SER A O 1
ATOM 783 N N . ILE A 1 95 ? 1.996 -7.593 -9.902 1.00 92.00 95 ILE A N 1
ATOM 784 C CA . ILE A 1 95 ? 1.754 -6.952 -8.598 1.00 92.00 95 ILE A CA 1
ATOM 785 C C . ILE A 1 95 ? 0.804 -5.762 -8.758 1.00 92.00 95 ILE A C 1
ATOM 787 O O . ILE A 1 95 ? -0.114 -5.593 -7.964 1.00 92.00 95 ILE A O 1
ATOM 791 N N . HIS A 1 96 ? 1.004 -4.942 -9.789 1.00 89.19 96 HIS A N 1
ATOM 792 C CA . HIS A 1 96 ? 0.149 -3.792 -10.064 1.00 89.19 96 HIS A CA 1
ATOM 793 C C . HIS A 1 96 ? -1.297 -4.192 -10.385 1.00 89.19 96 HIS A C 1
ATOM 795 O O . HIS A 1 96 ? -2.217 -3.467 -10.021 1.00 89.19 96 HIS A O 1
ATOM 801 N N . GLY A 1 97 ? -1.496 -5.333 -11.051 1.00 86.12 97 GLY A N 1
ATOM 802 C CA . GLY A 1 97 ? -2.817 -5.882 -11.366 1.00 86.12 97 GLY A CA 1
ATOM 803 C C . GLY A 1 97 ? -3.560 -6.481 -10.169 1.00 86.12 97 GLY A C 1
ATOM 804 O O . GLY A 1 97 ? -4.691 -6.935 -10.325 1.00 86.12 97 GLY A O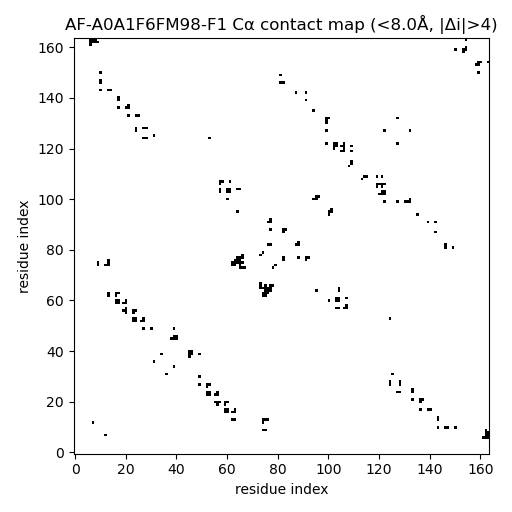 1
ATOM 805 N N . GLU A 1 98 ? -2.955 -6.507 -8.980 1.00 93.56 98 GLU A N 1
ATOM 806 C CA . GLU A 1 98 ? -3.613 -7.013 -7.782 1.00 93.56 98 GLU A CA 1
ATOM 807 C C . GLU A 1 98 ? -4.697 -6.061 -7.286 1.00 93.56 98 GLU A C 1
ATOM 809 O O . GLU A 1 98 ? -4.457 -4.868 -7.095 1.00 93.56 98 GLU A O 1
ATOM 814 N N . ALA A 1 99 ? -5.875 -6.612 -6.978 1.00 90.94 99 ALA A N 1
ATOM 815 C CA . ALA A 1 99 ? -7.053 -5.832 -6.597 1.00 90.94 99 ALA A CA 1
ATOM 816 C C . ALA A 1 99 ? -6.784 -4.856 -5.438 1.00 90.94 99 ALA A C 1
ATOM 818 O O . ALA A 1 99 ? -7.238 -3.714 -5.472 1.00 90.94 99 ALA A O 1
ATOM 819 N N . VAL A 1 100 ? -5.994 -5.272 -4.440 1.00 93.44 100 VAL A N 1
ATOM 820 C C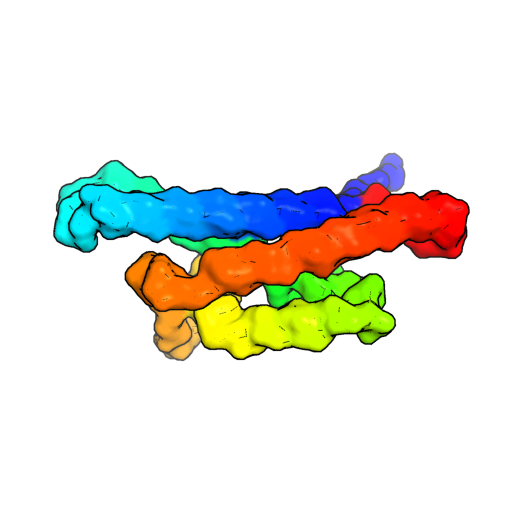A . VAL A 1 100 ? -5.606 -4.412 -3.311 1.00 93.44 100 VAL A CA 1
ATOM 821 C C . VAL A 1 100 ? -4.770 -3.204 -3.753 1.00 93.44 100 VAL A C 1
ATOM 823 O O . VAL A 1 100 ? -4.998 -2.097 -3.274 1.00 93.44 100 VAL A O 1
ATOM 826 N N . ILE A 1 101 ? -3.845 -3.376 -4.704 1.00 92.25 101 ILE A N 1
ATOM 827 C CA . ILE A 1 101 ? -3.029 -2.276 -5.236 1.00 92.25 101 ILE A CA 1
ATOM 828 C C . ILE A 1 101 ? -3.910 -1.326 -6.050 1.00 92.25 101 ILE A C 1
ATOM 830 O O . ILE A 1 101 ? -3.850 -0.114 -5.838 1.00 92.25 101 ILE A O 1
ATOM 834 N N . CYS A 1 102 ? -4.783 -1.858 -6.912 1.00 88.25 102 CYS A N 1
ATOM 835 C CA . CYS A 1 102 ? -5.726 -1.050 -7.687 1.00 88.25 102 CYS A CA 1
ATOM 836 C C . CYS A 1 102 ? -6.651 -0.216 -6.787 1.00 88.25 102 CYS A C 1
ATOM 838 O O . CYS A 1 102 ? -6.815 0.983 -7.023 1.00 88.25 102 CYS A O 1
ATOM 840 N N . LYS A 1 103 ? -7.210 -0.811 -5.725 1.00 89.44 103 LYS A N 1
ATOM 841 C CA . LYS A 1 103 ? -8.052 -0.094 -4.755 1.00 89.44 103 LYS A CA 1
ATOM 842 C C . LYS A 1 103 ? -7.283 0.995 -4.006 1.00 89.44 103 LYS A C 1
ATOM 844 O O . LYS A 1 103 ? -7.811 2.090 -3.837 1.00 89.44 103 LYS A O 1
ATOM 849 N N . ILE A 1 104 ? -6.033 0.746 -3.605 1.00 91.00 104 ILE A N 1
ATOM 850 C CA . ILE A 1 104 ? -5.180 1.760 -2.956 1.00 91.00 104 ILE A CA 1
ATOM 851 C C . ILE A 1 104 ? -4.902 2.936 -3.897 1.00 91.00 104 ILE A C 1
ATOM 853 O O . ILE A 1 104 ? -5.001 4.093 -3.487 1.00 91.00 104 ILE A O 1
ATOM 857 N N . ILE A 1 105 ? -4.583 2.661 -5.164 1.00 86.94 105 ILE A N 1
ATOM 858 C CA . ILE A 1 105 ? -4.358 3.707 -6.171 1.00 86.94 105 ILE A CA 1
ATOM 859 C C . ILE A 1 105 ? -5.635 4.521 -6.402 1.00 86.94 105 ILE A C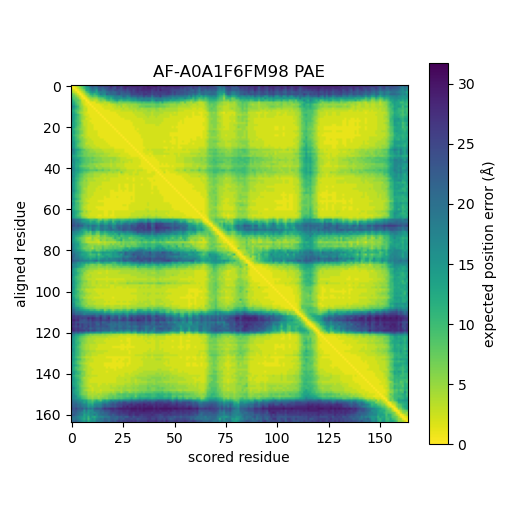 1
ATOM 861 O O . ILE A 1 105 ? -5.559 5.745 -6.493 1.00 86.94 105 ILE A O 1
ATOM 865 N N . SER A 1 106 ? -6.793 3.864 -6.463 1.00 82.81 106 SER A N 1
ATOM 866 C CA . SER A 1 106 ? -8.096 4.527 -6.626 1.00 82.81 106 SER A CA 1
ATOM 867 C C . SER A 1 106 ? -8.412 5.402 -5.409 1.00 82.81 106 SER A C 1
ATOM 869 O O . SER A 1 106 ? -8.603 6.605 -5.544 1.00 82.81 106 SER A O 1
ATOM 871 N N . THR A 1 107 ? -8.246 4.856 -4.202 1.00 85.88 107 THR A N 1
ATOM 872 C CA . THR A 1 107 ? -8.385 5.587 -2.931 1.00 85.88 107 THR A CA 1
ATOM 873 C C . THR A 1 107 ? -7.483 6.827 -2.865 1.00 85.88 107 THR A C 1
ATOM 875 O O . THR A 1 107 ? -7.882 7.886 -2.382 1.00 85.88 107 THR A O 1
ATOM 878 N N . ARG A 1 108 ? -6.247 6.745 -3.376 1.00 84.38 108 ARG A N 1
ATOM 879 C CA . ARG A 1 108 ? -5.351 7.908 -3.464 1.00 84.38 108 ARG A CA 1
ATOM 880 C C . ARG A 1 108 ? -5.926 9.018 -4.343 1.00 84.38 108 ARG A C 1
ATOM 882 O O . ARG A 1 108 ? -5.728 10.192 -4.017 1.00 84.38 108 ARG A O 1
ATOM 889 N N . LYS A 1 109 ? -6.574 8.679 -5.462 1.00 74.69 109 LYS A N 1
ATOM 890 C CA . LYS A 1 109 ? -7.194 9.679 -6.343 1.00 74.69 109 LYS A CA 1
ATOM 891 C C . LYS A 1 109 ? -8.260 10.452 -5.571 1.00 74.69 109 LYS A C 1
ATOM 893 O O . LYS A 1 109 ? -8.181 11.675 -5.563 1.00 74.69 109 LYS A O 1
ATOM 898 N N . THR A 1 110 ? -9.089 9.759 -4.787 1.00 69.38 110 THR A N 1
ATOM 899 C CA . THR A 1 110 ? -10.083 10.360 -3.881 1.00 69.38 110 THR A CA 1
ATOM 900 C C . THR A 1 110 ? -9.468 11.362 -2.890 1.00 69.38 110 THR A C 1
ATOM 902 O O . THR A 1 110 ? -10.082 12.375 -2.573 1.00 69.38 110 THR A O 1
ATOM 905 N N . PHE A 1 111 ? -8.230 11.131 -2.425 1.00 64.94 111 PHE A N 1
ATOM 906 C CA . PHE A 1 111 ? -7.517 12.050 -1.521 1.00 64.94 111 PHE A CA 1
ATOM 907 C C . PHE A 1 111 ? -6.851 13.254 -2.188 1.00 64.94 111 PHE A C 1
ATOM 909 O O . PHE A 1 111 ? -6.612 14.258 -1.518 1.00 64.94 111 PHE A O 1
ATOM 916 N N . THR A 1 112 ? -6.460 13.143 -3.461 1.00 55.06 112 THR A N 1
ATOM 917 C CA . THR A 1 112 ? -5.512 14.083 -4.092 1.00 55.06 112 THR A CA 1
ATOM 918 C C . THR A 1 112 ? -6.052 14.826 -5.311 1.00 55.06 112 THR A C 1
ATOM 920 O O . THR A 1 112 ? -5.420 15.793 -5.737 1.00 55.06 112 THR A O 1
ATOM 923 N N . ALA A 1 113 ? -7.206 14.443 -5.859 1.00 47.59 113 ALA A N 1
ATOM 924 C CA . ALA A 1 113 ? -7.837 15.135 -6.976 1.00 47.59 113 ALA A CA 1
ATOM 925 C C . ALA A 1 113 ? -9.364 14.975 -6.919 1.00 47.59 113 ALA A C 1
ATOM 927 O O . ALA A 1 113 ? -9.847 13.871 -6.728 1.00 47.59 113 ALA A O 1
ATOM 928 N N . HIS A 1 114 ? -10.072 16.102 -7.066 1.00 44.50 114 HIS A N 1
ATOM 929 C CA . HIS A 1 114 ? -11.489 16.290 -7.420 1.00 44.50 114 HIS A CA 1
ATOM 930 C C . HIS A 1 114 ? -12.430 15.080 -7.275 1.00 44.50 114 HIS A C 1
ATOM 932 O O . HIS A 1 114 ? -12.285 14.115 -8.016 1.00 44.50 114 HIS A O 1
ATOM 938 N N . PHE A 1 115 ? -13.428 15.207 -6.383 1.00 40.62 115 PHE A N 1
ATOM 939 C CA . PHE A 1 115 ? -14.603 14.331 -6.255 1.00 40.62 115 PHE A CA 1
ATOM 940 C C . PHE A 1 115 ? -14.970 13.678 -7.599 1.00 40.62 115 PHE A C 1
ATOM 942 O O . PHE A 1 115 ? -15.503 14.351 -8.482 1.00 40.62 115 PHE A O 1
ATOM 949 N N . SER A 1 116 ? -14.652 12.392 -7.766 1.00 46.09 116 SER A N 1
ATOM 950 C CA . SER A 1 116 ? -15.282 11.580 -8.802 1.00 46.09 116 SER A CA 1
ATOM 951 C C . SER A 1 116 ? -16.767 11.465 -8.456 1.00 46.09 116 SER A C 1
ATOM 953 O O . SER A 1 116 ? -17.118 11.337 -7.285 1.00 46.09 116 SER A O 1
ATOM 955 N N . GLU A 1 117 ? -17.644 11.532 -9.459 1.00 49.09 117 GLU A N 1
ATOM 956 C CA . GLU A 1 117 ? -19.090 11.309 -9.276 1.00 49.09 117 GLU A CA 1
ATOM 957 C C . GLU A 1 117 ? -19.404 9.861 -8.859 1.00 49.09 117 GLU A C 1
ATOM 959 O O . GLU A 1 117 ? -20.490 9.575 -8.360 1.00 49.09 117 GLU A O 1
ATOM 964 N N . GLU A 1 118 ? -18.444 8.953 -9.032 1.00 51.78 118 GLU A N 1
ATOM 965 C CA . GLU A 1 118 ? -18.557 7.547 -8.672 1.00 51.78 118 GLU A CA 1
ATOM 966 C C . GLU A 1 118 ? -17.960 7.285 -7.283 1.00 51.78 118 GLU A C 1
ATOM 968 O O . GLU A 1 118 ? -16.845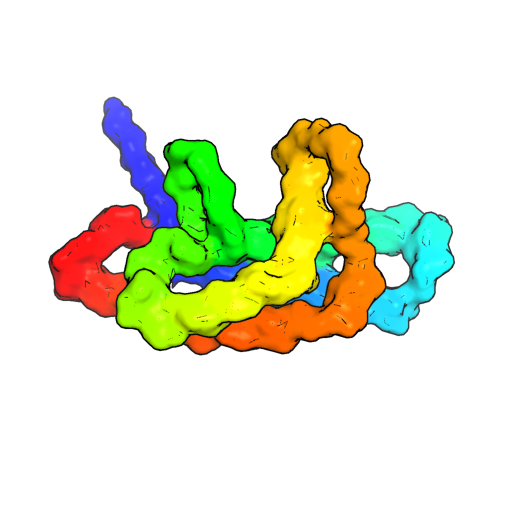 7.720 -6.970 1.00 51.78 118 GLU A O 1
ATOM 973 N N . ASP A 1 119 ? -18.727 6.553 -6.468 1.00 52.97 119 ASP A N 1
ATOM 974 C CA . ASP A 1 119 ? -18.355 6.033 -5.150 1.00 52.97 119 ASP A CA 1
ATOM 975 C C . ASP A 1 119 ? -17.294 4.932 -5.327 1.00 52.97 119 ASP A C 1
ATOM 977 O O . ASP A 1 119 ? -17.559 3.729 -5.268 1.00 52.97 119 ASP A O 1
ATOM 981 N N . GLU A 1 120 ? -16.072 5.345 -5.671 1.00 58.53 120 GLU A N 1
ATOM 982 C CA . GLU A 1 120 ? -14.934 4.445 -5.803 1.00 58.53 120 GLU A CA 1
ATOM 983 C C . GLU A 1 120 ? -14.545 3.966 -4.401 1.00 58.53 120 GLU A C 1
ATOM 985 O O . GLU A 1 120 ? -13.799 4.632 -3.683 1.00 58.53 120 GLU A O 1
ATOM 990 N N . GLY A 1 121 ? -15.098 2.812 -4.015 1.00 68.69 121 GLY A N 1
ATOM 991 C CA . GLY A 1 121 ? -14.928 2.156 -2.719 1.00 68.69 121 GLY A CA 1
ATOM 992 C C . GLY A 1 121 ? -13.540 2.356 -2.107 1.00 68.69 121 GLY A C 1
ATOM 993 O O . GLY A 1 121 ? -12.567 1.691 -2.476 1.00 68.69 121 GLY A O 1
ATOM 994 N N . VAL A 1 122 ? -13.482 3.282 -1.148 1.00 84.38 122 VAL A N 1
ATOM 995 C CA . VAL A 1 122 ? -12.288 3.630 -0.378 1.00 84.38 122 VAL A CA 1
ATOM 996 C C . VAL A 1 122 ? -11.810 2.394 0.374 1.00 84.38 122 VAL A C 1
ATOM 998 O O . VAL A 1 122 ? -12.564 1.781 1.131 1.00 84.38 122 VAL A O 1
ATOM 1001 N N . ILE A 1 123 ? -10.544 2.027 0.181 1.00 90.56 123 ILE A N 1
ATOM 1002 C CA . ILE A 1 123 ? -9.995 0.831 0.812 1.00 90.56 123 ILE A CA 1
ATOM 1003 C C . ILE A 1 123 ? -9.904 1.014 2.329 1.00 90.56 123 ILE A C 1
ATOM 1005 O O . ILE A 1 123 ? -9.245 1.927 2.826 1.00 90.56 123 ILE A O 1
ATOM 1009 N N . SER A 1 124 ? -10.546 0.126 3.083 1.00 90.69 124 SER A N 1
ATOM 1010 C CA . SER A 1 124 ? -10.509 0.183 4.543 1.00 90.69 124 SER A CA 1
ATOM 1011 C C . SER A 1 124 ? -9.175 -0.326 5.102 1.00 90.69 124 SER A C 1
ATOM 1013 O O . SER A 1 124 ? -8.422 -1.049 4.445 1.00 90.69 124 SER A O 1
ATOM 1015 N N . VAL A 1 125 ? -8.885 0.039 6.352 1.00 92.44 125 VAL A N 1
ATOM 1016 C CA . VAL A 1 125 ? -7.717 -0.471 7.086 1.00 92.44 125 VAL A CA 1
ATOM 1017 C C . VAL A 1 125 ? -7.799 -1.996 7.251 1.00 92.44 125 VAL A C 1
ATOM 1019 O O . VAL A 1 125 ? -6.817 -2.686 6.990 1.00 92.44 125 VAL A O 1
ATOM 1022 N N . THR A 1 126 ? -8.989 -2.523 7.556 1.00 92.81 126 THR A N 1
ATOM 1023 C CA . THR A 1 126 ? -9.254 -3.969 7.625 1.00 92.81 126 THR A CA 1
ATOM 1024 C C . THR A 1 126 ? -8.975 -4.666 6.297 1.00 92.81 126 THR A C 1
ATOM 1026 O O . THR A 1 126 ? -8.233 -5.642 6.274 1.00 92.81 126 THR A O 1
ATOM 1029 N N . GLU A 1 127 ? -9.481 -4.136 5.172 1.00 94.38 127 GLU A N 1
ATOM 1030 C CA . GLU A 1 127 ? -9.197 -4.718 3.851 1.00 94.38 127 GLU A CA 1
ATOM 1031 C C . GLU A 1 127 ? -7.695 -4.753 3.555 1.00 94.38 127 GLU A C 1
ATOM 1033 O O . GLU A 1 127 ? -7.206 -5.729 2.992 1.00 94.38 127 GLU A O 1
ATOM 1038 N N . ILE A 1 128 ? -6.947 -3.711 3.934 1.00 95.62 128 ILE A N 1
ATOM 1039 C CA . ILE A 1 128 ? -5.489 -3.691 3.773 1.00 95.62 128 ILE A CA 1
ATOM 1040 C C . ILE A 1 128 ? -4.842 -4.816 4.581 1.00 95.62 128 ILE A C 1
ATOM 1042 O O . ILE A 1 128 ? -4.034 -5.565 4.028 1.00 95.62 128 ILE A O 1
ATOM 1046 N N . CYS A 1 129 ? -5.187 -4.941 5.860 1.00 95.56 129 CYS A N 1
ATOM 1047 C CA . CYS A 1 129 ? -4.521 -5.865 6.772 1.00 95.56 129 CYS A CA 1
ATOM 1048 C C . CYS A 1 129 ? -4.896 -7.335 6.559 1.00 95.56 129 CYS A C 1
ATOM 1050 O O . CYS A 1 129 ? -4.055 -8.203 6.800 1.00 95.56 129 CYS A O 1
ATOM 1052 N N . ASP A 1 130 ? -6.086 -7.604 6.023 1.00 95.94 130 ASP A N 1
ATOM 1053 C CA . ASP A 1 130 ? -6.529 -8.950 5.636 1.00 95.94 130 ASP A CA 1
ATOM 1054 C C . ASP A 1 130 ? -6.072 -9.345 4.220 1.00 95.94 130 ASP A C 1
ATOM 1056 O O . ASP A 1 130 ? -6.230 -10.490 3.785 1.00 95.94 130 ASP A O 1
ATOM 1060 N N . SER A 1 131 ? -5.483 -8.411 3.469 1.00 96.50 131 SER A N 1
ATOM 1061 C CA . SER A 1 131 ? -4.984 -8.671 2.120 1.00 96.50 131 SER A CA 1
ATOM 1062 C C . SER A 1 131 ? -3.595 -9.323 2.098 1.00 96.50 131 SER A C 1
ATOM 1064 O O . SER A 1 131 ? -2.868 -9.426 3.085 1.00 96.50 131 SER A O 1
ATOM 1066 N N . LYS A 1 132 ? -3.144 -9.672 0.888 1.00 96.50 132 LYS A N 1
ATOM 1067 C CA . LYS A 1 132 ? -1.760 -10.092 0.619 1.00 96.50 132 LYS A CA 1
ATOM 1068 C C . LYS A 1 132 ? -0.767 -8.933 0.425 1.00 96.50 132 LYS A C 1
ATOM 1070 O O . LYS A 1 132 ? 0.348 -9.183 -0.036 1.00 96.50 132 LYS A O 1
ATOM 1075 N N . LEU A 1 133 ? -1.125 -7.686 0.753 1.00 97.19 133 LEU A N 1
ATOM 1076 C CA . LEU A 1 133 ? -0.299 -6.501 0.480 1.00 97.19 133 LEU A CA 1
ATOM 1077 C C . LEU A 1 133 ? 1.122 -6.615 1.044 1.00 97.19 133 LEU A C 1
ATOM 1079 O O . LEU A 1 133 ? 2.083 -6.351 0.325 1.00 97.19 133 LEU A O 1
ATOM 1083 N N . GLY A 1 134 ? 1.281 -7.079 2.286 1.00 96.56 134 GLY A N 1
ATOM 1084 C CA . GLY A 1 134 ? 2.607 -7.264 2.887 1.00 96.56 134 GLY A CA 1
ATOM 1085 C C . GLY A 1 134 ? 3.523 -8.193 2.077 1.00 96.56 134 GLY A C 1
ATOM 1086 O O . GLY A 1 134 ? 4.714 -7.914 1.928 1.00 96.56 134 GLY A O 1
ATOM 1087 N N . LYS A 1 135 ? 2.969 -9.266 1.492 1.00 97.00 135 LYS A N 1
ATOM 1088 C CA . LYS A 1 135 ? 3.715 -10.170 0.602 1.00 97.00 135 LYS A CA 1
ATOM 1089 C C . LYS A 1 135 ? 4.082 -9.472 -0.707 1.00 97.00 135 LYS A C 1
ATOM 1091 O O . LYS A 1 135 ? 5.238 -9.530 -1.112 1.00 97.00 135 LYS A O 1
ATOM 1096 N N . LEU A 1 136 ? 3.127 -8.773 -1.322 1.00 96.56 136 LEU A N 1
ATOM 1097 C CA . LEU A 1 136 ? 3.347 -8.036 -2.570 1.00 96.56 136 LEU A CA 1
ATOM 1098 C C . LEU A 1 136 ? 4.454 -6.983 -2.428 1.00 96.56 136 LEU A C 1
ATOM 1100 O O . LEU A 1 136 ? 5.312 -6.874 -3.297 1.00 96.56 136 LEU A O 1
ATOM 1104 N N . LEU A 1 137 ? 4.476 -6.248 -1.312 1.00 96.31 137 LEU A N 1
ATOM 1105 C CA . LEU A 1 137 ? 5.517 -5.257 -1.034 1.00 96.31 137 LEU A CA 1
ATOM 1106 C C . LEU A 1 137 ? 6.895 -5.898 -0.834 1.00 96.31 137 LEU A C 1
ATOM 1108 O O . LEU A 1 137 ? 7.894 -5.348 -1.288 1.00 96.31 137 LEU A O 1
ATOM 1112 N N . LYS A 1 138 ? 6.965 -7.069 -0.190 1.00 96.00 138 LYS A N 1
ATOM 1113 C CA . LYS A 1 138 ? 8.214 -7.838 -0.063 1.00 96.00 138 LYS A CA 1
ATOM 1114 C C . LYS A 1 138 ? 8.704 -8.349 -1.420 1.00 96.00 138 LYS A C 1
ATOM 1116 O O . LYS A 1 138 ? 9.900 -8.336 -1.696 1.00 96.00 138 LYS A O 1
ATOM 1121 N N . ASP A 1 139 ? 7.787 -8.743 -2.297 1.00 94.00 139 ASP A N 1
ATOM 1122 C CA . ASP A 1 139 ? 8.109 -9.232 -3.638 1.00 94.00 139 ASP A CA 1
ATOM 1123 C C . ASP A 1 139 ? 8.749 -8.162 -4.551 1.00 94.00 139 ASP A C 1
ATOM 1125 O O . ASP A 1 139 ? 9.343 -8.526 -5.574 1.00 94.00 139 ASP A O 1
ATOM 1129 N N . LEU A 1 140 ? 8.693 -6.878 -4.162 1.00 91.50 140 LEU A N 1
ATOM 1130 C CA . LEU A 1 140 ? 9.380 -5.758 -4.819 1.00 91.50 140 LEU A CA 1
ATOM 1131 C C . LEU A 1 140 ? 10.868 -5.631 -4.457 1.00 91.50 140 LEU A C 1
ATOM 1133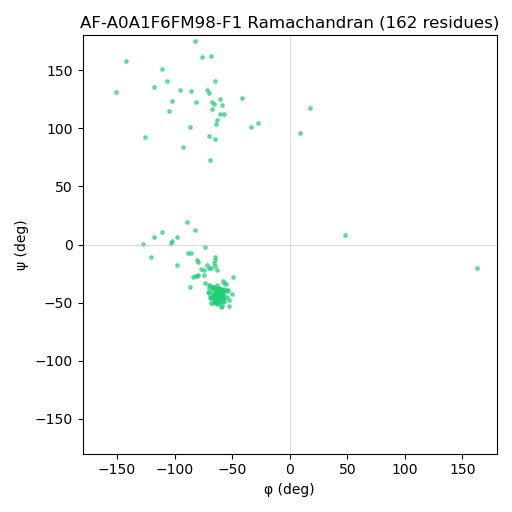 O O . LEU A 1 140 ? 11.587 -4.929 -5.168 1.00 91.50 140 LEU A O 1
ATOM 1137 N N . ASP A 1 141 ? 11.346 -6.295 -3.400 1.00 91.75 141 ASP A N 1
ATOM 1138 C CA . ASP A 1 141 ? 12.720 -6.120 -2.904 1.00 91.75 141 ASP A CA 1
ATOM 1139 C C . ASP A 1 141 ? 13.768 -6.474 -3.961 1.00 91.75 141 ASP A C 1
ATOM 1141 O O . ASP A 1 141 ? 14.692 -5.699 -4.210 1.00 91.75 141 ASP A O 1
ATOM 1145 N N . GLN A 1 142 ? 13.597 -7.616 -4.628 1.00 88.62 142 GLN A N 1
ATOM 1146 C CA . GLN A 1 142 ? 14.519 -8.054 -5.671 1.00 88.62 142 GLN A CA 1
ATOM 1147 C C . GLN A 1 142 ? 14.460 -7.169 -6.934 1.00 88.62 142 GLN A C 1
ATOM 1149 O O . GLN A 1 142 ? 15.519 -6.684 -7.338 1.00 88.62 142 GLN A O 1
ATOM 1154 N N . PRO A 1 143 ? 13.279 -6.869 -7.524 1.00 86.56 143 PRO A N 1
ATOM 1155 C CA . PRO A 1 143 ? 13.180 -5.908 -8.625 1.00 86.56 143 PRO A CA 1
ATOM 1156 C C . PRO A 1 143 ? 13.867 -4.565 -8.340 1.00 86.56 143 PRO A C 1
ATOM 1158 O O . PRO A 1 143 ? 14.561 -4.026 -9.200 1.00 86.56 143 PRO A O 1
ATOM 1161 N N . LEU A 1 144 ? 13.703 -4.027 -7.127 1.00 88.06 144 LEU A N 1
ATOM 1162 C CA . LEU A 1 144 ? 14.319 -2.761 -6.726 1.00 88.06 144 LEU A CA 1
ATOM 1163 C C . LEU A 1 144 ? 15.834 -2.876 -6.545 1.00 88.06 144 LEU A C 1
ATOM 1165 O O . LEU A 1 144 ? 16.565 -1.976 -6.956 1.00 88.06 144 LEU A O 1
ATOM 1169 N N . ALA A 1 145 ? 16.323 -3.969 -5.956 1.00 87.50 145 ALA A N 1
ATOM 1170 C CA . ALA A 1 145 ? 17.756 -4.207 -5.806 1.00 87.50 145 ALA A CA 1
ATOM 1171 C C . ALA A 1 145 ? 18.463 -4.269 -7.169 1.00 87.50 145 ALA A C 1
ATOM 1173 O O . ALA A 1 145 ? 19.496 -3.626 -7.361 1.00 87.50 145 ALA A O 1
ATOM 1174 N N . GLU A 1 146 ? 17.877 -4.981 -8.131 1.00 82.19 146 GLU A N 1
ATOM 1175 C CA . GLU A 1 146 ? 18.432 -5.105 -9.480 1.00 82.19 146 GLU A CA 1
ATOM 1176 C C . GLU A 1 146 ? 18.333 -3.799 -10.272 1.00 82.19 146 GLU A C 1
ATOM 1178 O O . GLU A 1 146 ? 19.285 -3.423 -10.955 1.00 82.19 146 GLU A O 1
ATOM 1183 N N . PHE A 1 147 ? 17.244 -3.043 -10.116 1.00 80.50 147 PHE A N 1
ATOM 1184 C CA . PHE A 1 147 ? 17.136 -1.695 -10.677 1.00 80.50 147 PHE A CA 1
ATOM 1185 C C . PHE A 1 147 ? 18.227 -0.757 -10.154 1.00 80.50 147 PHE A C 1
ATOM 1187 O O . PHE A 1 147 ? 18.877 -0.053 -10.929 1.00 80.50 147 PHE A O 1
ATOM 1194 N N . ASN A 1 148 ? 18.465 -0.779 -8.841 1.00 82.06 148 ASN A N 1
ATOM 1195 C CA . ASN A 1 148 ? 19.513 0.013 -8.207 1.00 82.06 148 ASN A CA 1
ATOM 1196 C C . ASN A 1 148 ? 20.907 -0.398 -8.701 1.00 82.06 148 ASN A C 1
ATOM 1198 O O . ASN A 1 148 ? 21.763 0.465 -8.893 1.00 82.06 148 ASN A O 1
ATOM 1202 N N . TYR A 1 149 ? 21.141 -1.697 -8.912 1.00 82.31 149 TYR A N 1
ATOM 1203 C CA . TYR A 1 149 ? 22.384 -2.207 -9.491 1.00 82.31 149 TYR A CA 1
ATOM 1204 C C . TYR A 1 149 ? 22.567 -1.731 -10.938 1.00 82.31 149 TYR A C 1
ATOM 1206 O O . TYR A 1 149 ? 23.606 -1.163 -11.270 1.00 82.31 149 TYR A O 1
ATOM 1214 N N . TRP A 1 150 ? 21.540 -1.878 -11.778 1.00 77.31 150 TRP A N 1
ATOM 1215 C CA . TRP A 1 150 ? 21.555 -1.421 -13.168 1.00 77.31 150 TRP A CA 1
ATOM 1216 C C . TRP A 1 150 ? 21.836 0.084 -13.280 1.00 77.31 150 TRP A C 1
ATOM 1218 O O . TRP A 1 150 ? 22.724 0.476 -14.034 1.00 77.31 150 TRP A O 1
ATOM 1228 N N . LEU A 1 151 ? 21.166 0.926 -12.480 1.00 73.38 151 LEU A N 1
ATOM 1229 C CA . LEU A 1 151 ? 21.390 2.379 -12.488 1.00 73.38 151 LEU A CA 1
ATOM 1230 C C . LEU A 1 151 ? 22.827 2.756 -12.104 1.00 73.38 151 LEU A C 1
ATOM 1232 O O . LEU A 1 151 ? 23.400 3.668 -12.697 1.00 73.38 151 LEU A O 1
ATOM 1236 N N . ARG A 1 152 ? 23.429 2.050 -11.138 1.00 73.62 152 ARG A N 1
ATOM 1237 C CA . ARG A 1 152 ? 24.832 2.274 -10.752 1.00 73.62 152 ARG A CA 1
ATOM 1238 C C . ARG A 1 152 ? 25.800 1.925 -11.879 1.00 73.62 152 ARG A C 1
ATOM 1240 O O . ARG A 1 152 ? 26.785 2.632 -12.058 1.00 73.62 152 ARG A O 1
ATOM 1247 N N . ASN A 1 153 ? 25.512 0.875 -12.644 1.00 71.75 153 ASN A N 1
ATOM 1248 C CA . ASN A 1 153 ? 26.402 0.409 -13.706 1.00 71.75 153 ASN A CA 1
ATOM 1249 C C . ASN A 1 153 ? 26.218 1.169 -15.026 1.00 71.75 153 ASN A C 1
ATOM 1251 O O . ASN A 1 153 ? 27.192 1.356 -15.744 1.00 71.75 153 ASN A O 1
ATOM 1255 N N . GLN A 1 154 ? 25.027 1.704 -15.318 1.00 64.38 154 GLN A N 1
ATOM 1256 C CA . GLN A 1 154 ? 24.844 2.615 -16.458 1.00 64.38 154 GLN A CA 1
ATOM 1257 C C . GLN A 1 154 ? 25.499 3.990 -16.259 1.00 64.38 154 GLN A C 1
ATOM 1259 O O . GLN A 1 154 ? 25.776 4.690 -17.229 1.00 64.38 154 GLN A O 1
ATOM 1264 N N . GLY A 1 155 ? 25.787 4.383 -15.015 1.00 52.12 155 GLY A N 1
ATOM 1265 C CA . GLY A 1 155 ? 26.635 5.544 -14.732 1.00 52.12 155 GLY A CA 1
ATOM 1266 C C . GLY A 1 155 ? 28.086 5.376 -15.208 1.00 52.12 155 GLY A C 1
ATOM 1267 O O . GLY A 1 155 ? 28.773 6.377 -15.387 1.00 52.12 155 GLY A O 1
ATOM 1268 N N . ASN A 1 156 ? 28.533 4.137 -15.457 1.00 46.59 156 ASN A N 1
ATOM 1269 C CA . ASN A 1 156 ? 29.887 3.823 -15.924 1.00 46.59 156 ASN A CA 1
ATOM 1270 C C . ASN A 1 156 ? 29.978 3.620 -17.446 1.00 46.59 156 ASN A C 1
ATOM 1272 O O . ASN A 1 156 ? 31.066 3.723 -18.007 1.00 46.59 156 ASN A O 1
ATOM 1276 N N . GLU A 1 157 ? 28.855 3.379 -18.123 1.00 43.91 157 GLU A N 1
ATOM 1277 C CA . GLU A 1 157 ? 28.785 3.174 -19.572 1.00 43.91 157 GLU A CA 1
ATOM 1278 C C . GLU A 1 157 ? 27.769 4.161 -20.164 1.00 43.91 157 GLU A C 1
ATOM 1280 O O . GLU A 1 157 ? 26.565 3.925 -20.174 1.00 43.91 157 GLU A O 1
ATOM 1285 N N . SER A 1 158 ? 28.282 5.323 -20.582 1.00 46.31 158 SER A N 1
ATOM 1286 C CA . SER A 1 158 ? 27.658 6.352 -21.434 1.00 46.31 158 SER A CA 1
ATOM 1287 C C . SER A 1 158 ? 26.157 6.184 -21.756 1.00 46.31 158 SER A C 1
ATOM 1289 O O . SER A 1 158 ? 25.804 5.546 -22.747 1.00 46.31 158 SER A O 1
ATOM 1291 N N . GLY A 1 159 ? 25.271 6.840 -20.990 1.00 43.59 159 GLY A N 1
ATOM 1292 C CA . GLY A 1 159 ? 23.873 7.039 -21.416 1.00 43.59 159 GLY A CA 1
ATOM 1293 C C . GLY A 1 159 ? 22.846 7.421 -20.342 1.00 43.59 159 GLY A C 1
ATOM 1294 O O . GLY A 1 159 ? 21.811 7.995 -20.675 1.00 43.59 159 GLY A O 1
ATOM 1295 N N . ALA A 1 160 ? 23.106 7.170 -19.055 1.00 45.91 160 ALA A N 1
ATOM 1296 C CA . ALA A 1 160 ? 22.111 7.363 -17.986 1.00 45.91 160 ALA A CA 1
ATOM 1297 C C . ALA A 1 160 ? 22.083 8.763 -17.340 1.00 45.91 160 ALA A C 1
ATOM 1299 O O . ALA A 1 160 ? 21.535 8.940 -16.251 1.00 45.91 160 ALA A O 1
ATOM 1300 N N . THR A 1 161 ? 22.620 9.792 -17.997 1.00 47.31 161 THR A N 1
ATOM 1301 C CA . THR A 1 161 ? 22.721 11.149 -17.426 1.00 47.31 161 THR A CA 1
ATOM 1302 C C . THR A 1 161 ? 21.364 11.820 -17.171 1.00 47.31 161 THR A C 1
ATOM 1304 O O . THR A 1 161 ? 21.314 12.855 -16.519 1.00 47.31 161 THR A O 1
ATOM 1307 N N . LYS A 1 162 ? 20.250 11.257 -17.667 1.00 49.34 162 LYS A N 1
ATOM 1308 C CA . LYS A 1 162 ? 18.897 11.791 -17.427 1.00 49.34 162 LYS A CA 1
ATOM 1309 C C . LYS A 1 162 ? 18.313 11.385 -16.061 1.00 49.34 162 LYS A C 1
ATOM 1311 O O . LYS A 1 162 ? 17.307 11.960 -15.662 1.00 49.34 162 LYS A O 1
ATOM 1316 N N . TYR A 1 163 ? 18.906 10.421 -15.348 1.00 46.03 163 TYR A N 1
ATOM 1317 C CA . TYR A 1 163 ? 18.335 9.854 -14.110 1.00 46.03 163 TYR A CA 1
ATOM 1318 C C . TYR A 1 163 ? 19.286 9.849 -12.899 1.00 46.03 163 TYR A C 1
ATOM 1320 O O . TYR A 1 163 ? 18.889 9.387 -11.822 1.00 46.03 163 TYR A O 1
ATOM 1328 N N . LEU A 1 164 ? 20.510 10.357 -13.071 1.00 42.72 164 LEU A N 1
ATOM 1329 C CA . LEU A 1 164 ? 21.475 10.651 -12.005 1.00 42.72 164 LEU A CA 1
ATOM 1330 C C . LEU A 1 164 ? 21.367 12.122 -11.601 1.00 42.72 164 LEU A C 1
ATOM 1332 O O . LEU A 1 164 ? 21.382 12.368 -10.374 1.00 42.72 164 LEU A O 1
#

Sequence (164 aa):
MKKENKVRNPAIILSLSSRFAKEYHKYLCEFQKIHTIDEIQESKELTVIQRAFWTALIIEIGKLFDTYDGNKEVISLKKMPSFENCTWKKKIDSIHGEAVICKIISTRKTFTAHFSEEDEGVISVTEICDSKLGKLLKDLDQPLAEFNYWLRNQGNESGATKYL

Solvent-accessible surface area (backbone atoms only — not comparable to full-atom values): 9491 Å² total; per-residue (Å²): 132,84,77,77,78,81,66,74,41,50,57,60,52,49,50,49,29,54,52,49,26,51,51,26,50,49,53,44,45,52,50,58,71,75,40,55,73,64,62,28,71,76,28,71,66,50,39,49,52,51,51,50,31,52,51,51,24,32,51,25,49,31,44,43,63,47,72,73,82,75,94,54,96,62,79,17,64,83,67,40,70,78,35,73,85,36,86,51,33,62,54,51,52,54,53,56,68,32,68,70,50,47,33,35,45,52,31,41,42,71,76,75,48,76,88,64,96,61,88,67,70,63,66,47,71,65,60,52,60,76,45,66,52,74,59,55,60,55,67,43,52,61,57,49,53,51,50,42,49,50,58,60,53,33,71,76,51,91,77,46,78,85,52,97

Mean predicted aligned error: 8.42 Å

Foldseek 3Di:
DPPPPPFAFLLVLLVVLLVLLLVLLVVLLVLCVVDPPVRCVVDPVSVVVNCVSLLSNLVSLCLQDPPDDPPDDGRYPQPDPVLPPDPCVVLSVVLCPDPLSVLSNVLVCVVPDDDDPDPSPRQDSVNSNPDCVSVSSVSCPVVSVVVSVVLVVVVVPPDNPNND

Secondary structure (DSSP, 8-state):
------PPPHHHHHHHHHHHHHHHHHHHHHHHHHS-HHHHHH-HHHHHHHHHHHHHHHHHHHHHH----SS-----GGG-GGGTSSTHHHHHHHHHTSHHHHHHHHHHHHHHS---SS---PPPHHHHHHSSHHHHHHTTHHHHHHHHHHHHHHTTSS--TTT-